Protein AF-A0A6F9WTJ0-F1 (afdb_monomer_lite)

pLDDT: mean 73.64, std 20.86, range [35.22, 97.31]

Secondary structure (DSSP, 8-state):
---------------------------------GGGG--TTT-BHHHHHHHH-S-SEEEEEPPEEEEETTEEEEEE--EEEEEEPPPP--TTSTT----EEEEE-TTSBEEEE--

Radius of gyration: 33.18 Å; chains: 1; bounding box: 91×58×92 Å

Foldseek 3Di:
DDDDDDDDDDDDDDPPPDDDPPPPPPPPPPDPQLLVVADAPDDFQVSCCVSPNAAPDKDKDDFDWDDDPPDIDTPGAIKMKGWHWPPDDDPVVPDDRDIWIFMAGPRRGTHDIDD

Structure (mmCIF, N/CA/C/O backbone):
data_AF-A0A6F9WTJ0-F1
#
_entry.id   AF-A0A6F9WTJ0-F1
#
loop_
_atom_site.group_PDB
_atom_site.id
_atom_site.type_symbol
_atom_site.label_atom_id
_atom_site.label_alt_id
_atom_site.label_comp_id
_atom_site.label_asym_id
_atom_site.label_entity_id
_atom_site.label_seq_id
_atom_site.pdbx_PDB_ins_code
_atom_site.Cartn_x
_atom_site.Cartn_y
_atom_site.Cartn_z
_atom_site.occupancy
_atom_site.B_iso_or_equiv
_atom_site.auth_seq_id
_atom_site.auth_comp_id
_atom_site.auth_asym_id
_atom_site.auth_atom_id
_atom_site.pdbx_PDB_model_num
ATOM 1 N N . MET A 1 1 ? 69.353 37.992 -65.937 1.00 36.16 1 MET A N 1
ATOM 2 C CA . MET A 1 1 ? 70.604 37.585 -65.264 1.00 36.16 1 MET A CA 1
ATOM 3 C C . MET A 1 1 ? 70.397 37.715 -63.767 1.00 36.16 1 MET A C 1
ATOM 5 O O . MET A 1 1 ? 70.001 38.798 -63.371 1.00 36.16 1 MET A O 1
ATOM 9 N N . SER A 1 2 ? 70.700 36.651 -63.007 1.00 35.22 2 SER A N 1
ATOM 10 C CA . SER A 1 2 ? 70.898 36.608 -61.539 1.00 35.22 2 SER A CA 1
ATOM 11 C C . SER A 1 2 ? 69.695 36.994 -60.656 1.00 35.22 2 SER A C 1
ATOM 13 O O . SER A 1 2 ? 69.012 37.963 -60.932 1.00 35.22 2 SER A O 1
ATOM 15 N N . GLY A 1 3 ? 69.351 36.332 -59.557 1.00 35.34 3 GLY A N 1
ATOM 16 C CA . GLY A 1 3 ? 70.007 35.306 -58.752 1.00 35.34 3 GLY A CA 1
ATOM 17 C C . GLY A 1 3 ? 69.187 35.158 -57.455 1.00 35.34 3 GLY A C 1
ATOM 18 O O . GLY A 1 3 ? 68.483 36.081 -57.056 1.00 35.34 3 GLY A O 1
ATOM 19 N N . ALA A 1 4 ? 69.210 33.966 -56.870 1.00 42.09 4 ALA A N 1
ATOM 20 C CA . ALA A 1 4 ? 68.294 33.462 -55.849 1.00 42.09 4 ALA A CA 1
ATOM 21 C C . ALA A 1 4 ? 68.484 34.032 -54.423 1.00 42.09 4 ALA A C 1
ATOM 23 O O . ALA A 1 4 ? 69.562 34.520 -54.094 1.00 42.09 4 ALA A O 1
ATOM 24 N N . ASN A 1 5 ? 67.444 33.864 -53.580 1.00 42.09 5 ASN A N 1
ATOM 25 C CA . ASN A 1 5 ? 67.446 33.236 -52.232 1.00 42.09 5 ASN A CA 1
ATOM 26 C C . ASN A 1 5 ? 66.413 33.898 -51.284 1.00 42.09 5 ASN A C 1
ATOM 28 O O . ASN A 1 5 ? 66.520 35.077 -50.982 1.00 42.09 5 ASN A O 1
ATOM 32 N N . ASN A 1 6 ? 65.319 33.187 -50.952 1.00 40.94 6 ASN A N 1
ATOM 33 C CA . ASN A 1 6 ? 65.074 32.484 -49.666 1.00 40.94 6 ASN A CA 1
ATOM 34 C C . ASN A 1 6 ? 64.591 33.483 -48.579 1.00 40.94 6 ASN A C 1
ATOM 36 O O . ASN A 1 6 ? 65.240 34.486 -48.345 1.00 40.94 6 ASN A O 1
ATOM 40 N N . VAL A 1 7 ? 63.452 33.359 -47.894 1.00 43.97 7 VAL A N 1
ATOM 41 C CA . VAL A 1 7 ? 63.026 32.276 -46.997 1.00 43.97 7 VAL A CA 1
ATOM 42 C C . VAL A 1 7 ? 61.530 32.485 -46.675 1.00 43.97 7 VAL A C 1
ATOM 44 O O . VAL A 1 7 ? 61.083 33.589 -46.379 1.00 43.97 7 VAL A O 1
ATOM 47 N N . THR A 1 8 ? 60.778 31.390 -46.750 1.00 46.91 8 THR A N 1
ATOM 48 C CA . THR A 1 8 ? 59.527 31.053 -46.046 1.00 46.91 8 THR A CA 1
ATOM 49 C C . THR A 1 8 ? 59.020 32.011 -44.956 1.00 46.91 8 THR A C 1
ATOM 51 O O . THR A 1 8 ? 59.690 32.225 -43.952 1.00 46.91 8 THR A O 1
ATOM 54 N N . ARG A 1 9 ? 57.732 32.384 -45.038 1.00 41.19 9 ARG A N 1
ATOM 55 C CA . ARG A 1 9 ? 56.775 32.236 -43.916 1.00 41.19 9 ARG A CA 1
ATOM 56 C C . ARG A 1 9 ? 55.325 32.374 -44.393 1.00 41.19 9 ARG A C 1
ATOM 58 O O . ARG A 1 9 ? 54.707 33.429 -44.360 1.00 41.19 9 ARG A O 1
ATOM 65 N N . LEU A 1 10 ? 54.796 31.235 -44.835 1.00 47.41 10 LEU A N 1
ATOM 66 C CA . LEU A 1 10 ? 53.371 30.926 -44.837 1.00 47.41 10 LEU A CA 1
ATOM 67 C C . LEU A 1 10 ? 52.868 30.936 -43.387 1.00 47.41 10 LEU A C 1
ATOM 69 O O . LEU A 1 10 ? 53.218 30.050 -42.616 1.00 47.41 10 LEU A O 1
ATOM 73 N N . LEU A 1 11 ? 52.008 31.886 -43.036 1.00 42.47 11 LEU A N 1
ATOM 74 C CA . LEU A 1 11 ? 51.070 31.738 -41.923 1.00 42.47 11 LEU A CA 1
ATOM 75 C C . LEU A 1 11 ? 49.684 32.098 -42.451 1.00 42.47 11 LEU A C 1
ATOM 77 O O . LEU A 1 11 ? 49.175 33.207 -42.322 1.00 42.47 11 LEU A O 1
ATOM 81 N N . LYS A 1 12 ? 49.127 31.111 -43.157 1.00 42.06 12 LYS A N 1
ATOM 82 C CA . LYS A 1 12 ? 47.715 31.027 -43.505 1.00 42.06 12 LYS A CA 1
ATOM 83 C C . LYS A 1 12 ? 46.919 30.786 -42.222 1.00 42.06 12 LYS A C 1
ATOM 85 O O . LYS A 1 12 ? 47.234 29.876 -41.466 1.00 42.06 12 LYS A O 1
ATOM 90 N N . HIS A 1 13 ? 45.896 31.611 -42.036 1.00 42.91 13 HIS A N 1
ATOM 91 C CA . HIS A 1 13 ? 44.555 31.265 -41.569 1.00 42.91 13 HIS A CA 1
ATOM 92 C C . HIS A 1 13 ? 44.358 29.807 -41.136 1.00 42.91 13 HIS A C 1
ATOM 94 O O . HIS A 1 13 ? 44.434 28.893 -41.955 1.00 42.91 13 HIS A O 1
ATOM 100 N N . GLY A 1 14 ? 44.001 29.615 -39.871 1.00 39.88 14 GLY A N 1
ATOM 101 C CA . GLY A 1 14 ? 43.565 28.320 -39.373 1.00 39.88 14 GLY A CA 1
ATOM 102 C C . GLY A 1 14 ? 43.369 28.363 -37.873 1.00 39.88 14 GLY A C 1
ATOM 103 O O . GLY A 1 14 ? 44.223 27.899 -37.128 1.00 39.88 14 GLY A O 1
ATOM 104 N N . VAL A 1 15 ? 42.258 28.958 -37.436 1.00 48.84 15 VAL A N 1
ATOM 105 C CA . VAL A 1 15 ? 41.738 28.810 -36.073 1.00 48.84 15 VAL A CA 1
ATOM 106 C C . VAL A 1 15 ? 41.538 27.313 -35.834 1.00 48.84 15 VAL A C 1
ATOM 108 O O . VAL A 1 15 ? 40.586 26.709 -36.320 1.00 48.84 15 VAL A O 1
ATOM 111 N N . MET A 1 16 ? 42.504 26.700 -35.158 1.00 40.09 16 MET A N 1
ATOM 112 C CA . MET A 1 16 ? 42.523 25.280 -34.844 1.00 40.09 16 MET A CA 1
ATOM 113 C C . MET A 1 16 ? 41.683 25.063 -33.586 1.00 40.09 16 MET A C 1
ATOM 115 O O . MET A 1 16 ? 42.180 25.081 -32.464 1.00 40.09 16 MET A O 1
ATOM 119 N N . LEU A 1 17 ? 40.377 24.913 -33.794 1.00 52.53 17 LEU A N 1
ATOM 120 C CA . LEU A 1 17 ? 39.420 24.492 -32.779 1.00 52.53 17 LEU A CA 1
ATOM 121 C C . LEU A 1 17 ? 39.590 22.976 -32.562 1.00 52.53 17 LEU A C 1
ATOM 123 O O . LEU A 1 17 ? 38.902 22.173 -33.189 1.00 52.53 17 LEU A O 1
ATOM 127 N N . MET A 1 18 ? 40.553 22.558 -31.734 1.00 46.12 18 MET A N 1
ATOM 128 C CA . MET A 1 18 ? 40.624 21.160 -31.298 1.00 46.12 18 MET A CA 1
ATOM 129 C C . MET A 1 18 ? 39.707 20.950 -30.092 1.00 46.12 18 MET A C 1
ATOM 131 O O . MET A 1 18 ? 39.980 21.401 -28.981 1.00 46.12 18 MET A O 1
ATOM 135 N N . LEU A 1 19 ? 38.598 20.265 -30.367 1.00 52.78 19 LEU A N 1
ATOM 136 C CA . LEU A 1 19 ? 37.660 19.689 -29.414 1.00 52.78 19 LEU A CA 1
ATOM 137 C C . LEU A 1 19 ? 38.401 18.872 -28.344 1.00 52.78 19 LEU A C 1
ATOM 139 O O . LEU A 1 19 ? 39.066 17.885 -28.659 1.00 52.78 19 LEU A O 1
ATOM 143 N N . LEU A 1 20 ? 38.239 19.253 -27.074 1.00 54.44 20 LEU A N 1
ATOM 144 C CA . LEU A 1 20 ? 38.535 18.374 -25.947 1.00 54.44 20 LEU A CA 1
ATOM 145 C C . LEU A 1 20 ? 37.561 17.190 -26.003 1.00 54.44 20 LEU A C 1
ATOM 147 O O . LEU A 1 20 ? 36.385 17.330 -25.673 1.00 54.44 20 LEU A O 1
ATOM 151 N N . ALA A 1 21 ? 38.050 16.020 -26.406 1.00 57.00 21 ALA A N 1
ATOM 152 C CA . ALA A 1 21 ? 37.354 14.766 -26.169 1.00 57.00 21 ALA A CA 1
ATOM 153 C C . ALA A 1 21 ? 37.458 14.447 -24.671 1.00 57.00 21 ALA A C 1
ATOM 155 O O . ALA A 1 21 ? 38.461 13.905 -24.204 1.00 57.00 21 ALA A O 1
ATOM 156 N N . THR A 1 22 ? 36.440 14.813 -23.892 1.00 62.16 22 THR A N 1
ATOM 157 C CA . THR A 1 22 ? 36.274 14.248 -22.556 1.00 62.16 22 THR A CA 1
ATOM 158 C C . THR A 1 22 ? 35.912 12.777 -22.740 1.00 62.16 22 THR A C 1
ATOM 160 O O . THR A 1 22 ? 34.793 12.428 -23.109 1.00 62.16 22 THR A O 1
ATOM 163 N N . ALA A 1 23 ? 36.884 11.892 -22.518 1.00 53.81 23 ALA A N 1
ATOM 164 C CA . ALA A 1 23 ? 36.626 10.480 -22.284 1.00 53.81 23 ALA A CA 1
ATOM 165 C C . ALA A 1 23 ? 35.848 10.365 -20.964 1.00 53.81 23 ALA A C 1
ATOM 167 O O . ALA A 1 23 ? 36.411 10.142 -19.894 1.00 53.81 23 ALA A O 1
ATOM 168 N N . GLY A 1 24 ? 34.543 10.622 -21.027 1.00 51.53 24 GLY A N 1
ATOM 169 C CA . GLY A 1 24 ? 33.626 10.348 -19.942 1.00 51.53 24 GLY A CA 1
ATOM 170 C C . GLY A 1 24 ? 33.502 8.842 -19.825 1.00 51.53 24 GLY A C 1
ATOM 171 O O . GLY A 1 24 ? 32.730 8.228 -20.556 1.00 51.53 24 GLY A O 1
ATOM 172 N N . CYS A 1 25 ? 34.257 8.240 -18.910 1.00 55.69 25 CYS A N 1
ATOM 173 C CA . CYS A 1 25 ? 33.864 6.963 -18.340 1.00 55.69 25 CYS A CA 1
ATOM 174 C C . CYS A 1 25 ? 32.505 7.186 -17.670 1.00 55.69 25 CYS A C 1
ATOM 176 O O . CYS A 1 25 ? 32.430 7.597 -16.512 1.00 55.69 25 CYS A O 1
ATOM 178 N N . THR A 1 26 ? 31.418 6.973 -18.408 1.00 56.34 26 THR A N 1
ATOM 179 C CA . THR A 1 26 ? 30.093 6.829 -17.822 1.00 56.34 26 THR A CA 1
ATOM 180 C C . THR A 1 26 ? 30.133 5.531 -17.032 1.00 56.34 26 THR A C 1
ATOM 182 O O . THR A 1 26 ? 29.957 4.449 -17.590 1.00 56.34 26 THR A O 1
ATOM 185 N N . LEU A 1 27 ? 30.435 5.630 -15.735 1.00 56.19 27 LEU A N 1
ATOM 186 C CA . LEU A 1 27 ? 30.085 4.582 -14.784 1.00 56.19 27 LEU A CA 1
ATOM 187 C C . LEU A 1 27 ? 28.618 4.226 -15.061 1.00 56.19 27 LEU A C 1
ATOM 189 O O . LEU A 1 27 ? 27.804 5.155 -15.129 1.00 56.19 27 LEU A O 1
ATOM 193 N N . PRO A 1 28 ? 28.263 2.947 -15.282 1.00 47.25 28 PRO A N 1
ATOM 194 C CA . PRO A 1 28 ? 26.865 2.580 -15.388 1.00 47.25 28 PRO A CA 1
ATOM 195 C C . PRO A 1 28 ? 26.226 3.011 -14.073 1.00 47.25 28 PRO A C 1
ATOM 197 O O . PRO A 1 28 ? 26.561 2.504 -13.004 1.00 47.25 28 PRO A O 1
ATOM 200 N N . PHE A 1 29 ? 25.387 4.040 -14.140 1.00 45.94 29 PHE A N 1
ATOM 201 C CA . PHE A 1 29 ? 24.630 4.509 -12.998 1.00 45.94 29 PHE A CA 1
ATOM 202 C C . PHE A 1 29 ? 23.573 3.436 -12.760 1.00 45.94 29 PHE A C 1
ATOM 204 O O . PHE A 1 29 ? 22.479 3.498 -13.320 1.00 45.94 29 PHE A O 1
ATOM 211 N N . THR A 1 30 ? 23.945 2.383 -12.032 1.00 50.97 30 THR A N 1
ATOM 212 C CA . THR A 1 30 ? 23.042 1.303 -11.649 1.00 50.97 30 THR A CA 1
ATOM 213 C C . THR A 1 30 ? 22.026 1.927 -10.710 1.00 50.97 30 THR A C 1
ATOM 215 O O . THR A 1 30 ? 22.263 2.062 -9.511 1.00 50.97 30 THR A O 1
ATOM 218 N N . GLN A 1 31 ? 20.926 2.431 -11.271 1.00 51.28 31 GLN A N 1
ATOM 219 C CA . GLN A 1 31 ? 19.828 2.901 -10.452 1.00 51.28 31 GLN A CA 1
ATOM 220 C C . GLN A 1 31 ? 19.353 1.703 -9.628 1.00 51.28 31 GLN A C 1
ATOM 222 O O . GLN A 1 31 ? 19.153 0.630 -10.204 1.00 51.28 31 GLN A O 1
ATOM 227 N N . PRO A 1 32 ? 19.200 1.852 -8.303 1.00 58.25 32 PRO A N 1
ATOM 228 C CA . PRO A 1 32 ? 18.646 0.778 -7.504 1.00 58.25 32 PRO A CA 1
ATOM 229 C C . PRO A 1 32 ? 17.263 0.410 -8.069 1.00 58.25 32 PRO A C 1
ATOM 231 O O . PRO A 1 32 ? 16.549 1.320 -8.527 1.00 58.25 32 PRO A O 1
ATOM 234 N N . PRO A 1 33 ? 16.898 -0.888 -8.072 1.00 69.38 33 PRO A N 1
ATOM 235 C CA . PRO A 1 33 ? 15.572 -1.356 -8.460 1.00 69.38 33 PRO A CA 1
ATOM 236 C C . PRO A 1 33 ? 14.486 -0.450 -7.878 1.00 69.38 33 PRO A C 1
ATOM 238 O O . PRO A 1 33 ? 14.610 -0.002 -6.738 1.00 69.38 33 PRO A O 1
ATOM 241 N N . ALA A 1 34 ? 13.441 -0.147 -8.652 1.00 68.44 34 ALA A N 1
ATOM 242 C CA . ALA A 1 34 ? 12.407 0.817 -8.260 1.00 68.44 34 ALA A CA 1
ATOM 243 C C . ALA A 1 34 ? 11.795 0.512 -6.876 1.00 68.44 34 ALA A C 1
ATOM 245 O O . ALA A 1 34 ? 11.496 1.430 -6.116 1.00 68.44 34 ALA A O 1
ATOM 246 N N . GLU A 1 35 ? 11.726 -0.768 -6.515 1.00 66.62 35 GLU A N 1
ATOM 247 C CA . GLU A 1 35 ? 11.269 -1.283 -5.222 1.00 66.62 35 GLU A CA 1
ATOM 248 C C . GLU A 1 35 ? 12.123 -0.796 -4.037 1.00 66.62 35 GLU A C 1
ATOM 250 O O . GLU A 1 35 ? 11.593 -0.480 -2.977 1.00 66.62 35 GLU A O 1
ATOM 255 N N . GLN A 1 36 ? 13.438 -0.632 -4.221 1.00 73.94 36 GLN A N 1
ATOM 256 C CA . GLN A 1 36 ? 14.362 -0.151 -3.181 1.00 73.94 36 GLN A CA 1
ATOM 257 C C . GLN A 1 36 ? 14.208 1.349 -2.882 1.00 73.94 36 GLN A C 1
ATOM 259 O O . GLN A 1 36 ? 14.843 1.866 -1.963 1.00 73.94 36 GLN A O 1
ATOM 264 N N . LYS A 1 37 ? 13.388 2.068 -3.659 1.00 83.12 37 LYS A N 1
ATOM 265 C CA . LYS A 1 37 ? 13.083 3.489 -3.436 1.00 83.12 37 LYS A CA 1
ATOM 266 C C . LYS A 1 37 ? 11.854 3.695 -2.540 1.00 83.12 37 LYS A C 1
ATOM 268 O O . LYS A 1 37 ? 11.553 4.837 -2.197 1.00 83.12 37 LYS A O 1
ATOM 273 N N . ILE A 1 38 ? 11.158 2.623 -2.154 1.00 89.06 38 ILE A N 1
ATOM 274 C CA . ILE A 1 38 ? 9.992 2.679 -1.266 1.00 89.06 38 ILE A CA 1
ATOM 275 C C . ILE A 1 38 ? 10.457 2.748 0.192 1.00 89.06 38 ILE A C 1
ATOM 277 O O . ILE A 1 38 ? 11.229 1.916 0.660 1.00 89.06 38 ILE A O 1
ATOM 281 N N . VAL A 1 39 ? 9.963 3.739 0.934 1.00 93.00 39 VAL A N 1
ATOM 282 C CA . VAL A 1 39 ? 10.319 3.994 2.334 1.00 93.00 39 VAL A CA 1
ATOM 283 C C . VAL A 1 39 ? 9.053 4.050 3.185 1.00 93.00 39 VAL A C 1
ATOM 285 O O . VAL A 1 39 ? 8.195 4.917 2.998 1.00 93.00 39 VAL A O 1
ATOM 288 N N . ALA A 1 40 ? 8.947 3.137 4.153 1.00 92.94 40 ALA A N 1
ATOM 289 C CA . ALA A 1 40 ? 7.832 3.114 5.095 1.00 92.94 40 ALA A CA 1
ATOM 290 C C . ALA A 1 40 ? 7.766 4.410 5.930 1.00 92.94 40 ALA A C 1
ATOM 292 O O . ALA A 1 40 ? 8.790 4.973 6.315 1.00 92.94 40 ALA A O 1
ATOM 293 N N . GLY A 1 41 ? 6.551 4.891 6.188 1.00 94.75 41 GLY A N 1
ATOM 294 C CA . GLY A 1 41 ? 6.256 6.149 6.873 1.00 94.75 41 GLY A CA 1
ATOM 295 C C . GLY A 1 41 ? 6.442 7.403 6.015 1.00 94.75 41 GLY A C 1
ATOM 296 O O . GLY A 1 41 ? 6.223 8.506 6.511 1.00 94.75 41 GLY A O 1
ATOM 297 N N . ARG A 1 42 ? 6.853 7.265 4.746 1.00 95.69 42 ARG A N 1
ATOM 298 C CA . ARG A 1 42 ? 7.113 8.407 3.858 1.00 95.69 42 ARG A CA 1
ATOM 299 C C . ARG A 1 42 ? 6.492 8.257 2.479 1.00 95.69 42 ARG A C 1
ATOM 301 O O . ARG A 1 42 ? 5.883 9.206 2.002 1.00 95.69 42 ARG A O 1
ATOM 308 N N . THR A 1 43 ? 6.690 7.112 1.832 1.00 95.75 43 THR A N 1
ATOM 309 C CA . THR A 1 43 ? 6.260 6.924 0.446 1.00 95.75 43 THR A CA 1
ATOM 310 C C . THR A 1 43 ? 4.740 6.883 0.359 1.00 95.75 43 THR A C 1
ATOM 312 O O . THR A 1 43 ? 4.080 6.169 1.111 1.00 95.75 43 THR A O 1
ATOM 315 N N . THR A 1 44 ? 4.190 7.649 -0.570 1.00 97.31 44 THR A N 1
ATOM 316 C CA . THR A 1 44 ? 2.751 7.760 -0.836 1.00 97.31 44 THR A CA 1
ATOM 317 C C . THR A 1 44 ? 2.301 6.776 -1.921 1.00 97.31 44 THR A C 1
ATOM 319 O O . THR A 1 44 ? 3.107 6.313 -2.730 1.00 97.31 44 THR A O 1
ATOM 322 N N . LYS A 1 45 ? 0.995 6.494 -2.010 1.00 95.44 45 LYS A N 1
ATOM 323 C CA . LYS A 1 45 ? 0.411 5.704 -3.115 1.00 95.44 45 LYS A CA 1
ATOM 324 C C . LYS A 1 45 ? 0.794 6.217 -4.506 1.00 95.44 45 LYS A C 1
ATOM 326 O O . LYS A 1 45 ? 1.115 5.418 -5.377 1.00 95.44 45 LYS A O 1
ATOM 331 N N . SER A 1 46 ? 0.779 7.532 -4.723 1.00 95.50 46 SER A N 1
ATOM 332 C CA . SER A 1 46 ? 1.118 8.119 -6.026 1.00 95.50 46 SER A CA 1
ATOM 333 C C . SER A 1 46 ? 2.58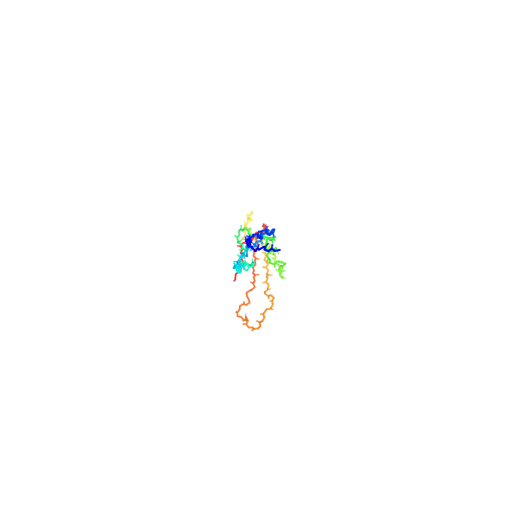9 7.920 -6.384 1.00 95.50 46 SER A C 1
ATOM 335 O O . SER A 1 46 ? 2.901 7.643 -7.539 1.00 95.50 46 SER A O 1
ATOM 337 N N . GLU A 1 47 ? 3.491 8.007 -5.406 1.00 94.69 47 GLU A N 1
ATOM 338 C CA . GLU A 1 47 ? 4.906 7.688 -5.611 1.00 94.69 47 GLU A CA 1
ATOM 339 C C . GLU A 1 47 ? 5.108 6.201 -5.912 1.00 94.69 47 GLU A C 1
ATOM 341 O O . GLU A 1 47 ? 5.901 5.871 -6.789 1.00 94.69 47 GLU A O 1
ATOM 346 N N . VAL A 1 48 ? 4.366 5.303 -5.251 1.00 92.44 48 VAL A N 1
ATOM 347 C CA . VAL A 1 48 ? 4.400 3.867 -5.577 1.00 92.44 48 VAL A CA 1
ATOM 348 C C . VAL A 1 48 ? 3.946 3.623 -7.017 1.00 92.44 48 VAL A C 1
ATOM 350 O O . VAL A 1 48 ? 4.665 2.957 -7.756 1.00 92.44 48 VAL A O 1
ATOM 353 N N . LEU A 1 49 ? 2.820 4.206 -7.444 1.00 92.69 49 LEU A N 1
ATOM 354 C CA . LEU A 1 49 ? 2.342 4.090 -8.830 1.00 92.69 49 LEU A CA 1
ATOM 355 C C . LEU A 1 49 ? 3.350 4.654 -9.835 1.00 92.69 49 LEU A C 1
ATOM 357 O O . LEU A 1 49 ? 3.564 4.077 -10.896 1.00 92.69 49 LEU A O 1
ATOM 361 N N . PHE A 1 50 ? 4.000 5.771 -9.507 1.00 89.88 50 PHE A N 1
ATOM 362 C CA . PHE A 1 50 ? 5.030 6.353 -10.364 1.00 89.88 50 PHE A CA 1
ATOM 363 C C . PHE A 1 50 ? 6.256 5.438 -10.510 1.00 89.88 50 PHE A C 1
ATOM 365 O O . PHE A 1 50 ? 6.856 5.376 -11.582 1.00 89.88 50 PHE A O 1
ATOM 372 N N . LEU A 1 51 ? 6.640 4.740 -9.438 1.00 88.75 51 LEU A N 1
ATOM 373 C CA . LEU A 1 51 ? 7.815 3.870 -9.414 1.00 88.75 51 LEU A CA 1
ATOM 374 C C . LEU A 1 51 ? 7.560 2.491 -10.030 1.00 88.75 51 LEU A C 1
ATOM 376 O O . LEU A 1 51 ? 8.442 1.972 -10.712 1.00 88.75 51 LEU A O 1
ATOM 380 N N . LEU A 1 52 ? 6.398 1.896 -9.756 1.00 87.62 52 LEU A N 1
ATOM 381 C CA . LEU A 1 52 ? 6.101 0.492 -10.062 1.00 87.62 52 LEU A CA 1
ATOM 382 C C . LEU A 1 52 ? 4.980 0.298 -11.088 1.00 87.62 52 LEU A C 1
ATOM 384 O O . LEU A 1 52 ? 4.821 -0.803 -11.607 1.00 87.62 52 LEU A O 1
ATOM 388 N N . GLY A 1 53 ? 4.227 1.348 -11.410 1.00 88.94 53 GLY A N 1
ATOM 389 C CA . GLY A 1 53 ? 3.011 1.242 -12.209 1.00 88.94 53 GLY A CA 1
ATOM 390 C C . GLY A 1 53 ? 1.818 0.751 -11.392 1.00 88.94 53 GLY A C 1
ATOM 391 O O . GLY A 1 53 ? 1.818 0.801 -10.164 1.00 88.94 53 GLY A O 1
ATOM 392 N N . GLU A 1 54 ? 0.779 0.305 -12.093 1.00 92.12 54 GLU A N 1
ATOM 393 C CA . GLU A 1 54 ? -0.432 -0.228 -11.467 1.00 92.12 54 GLU A CA 1
ATOM 394 C C . GLU A 1 54 ? -0.163 -1.600 -10.825 1.00 92.12 54 GLU A C 1
ATOM 396 O O . GLU A 1 54 ? 0.501 -2.439 -11.441 1.00 92.12 54 GLU A O 1
ATOM 401 N N . PRO A 1 55 ? -0.690 -1.865 -9.617 1.00 92.44 55 PRO A N 1
ATOM 402 C CA . PRO A 1 55 ? -0.573 -3.173 -8.988 1.00 92.44 55 PRO A CA 1
ATOM 403 C C . PRO A 1 55 ? -1.425 -4.223 -9.705 1.00 92.44 55 PRO A C 1
ATOM 405 O O . PRO A 1 55 ? -2.521 -3.940 -10.191 1.00 92.44 55 PRO A O 1
ATOM 408 N N . ASP A 1 56 ? -0.983 -5.479 -9.669 1.00 91.38 56 ASP A N 1
ATOM 409 C CA . ASP A 1 56 ? -1.763 -6.599 -10.205 1.00 91.38 56 ASP A CA 1
ATOM 410 C C . ASP A 1 56 ? -3.029 -6.861 -9.384 1.00 91.38 56 ASP A C 1
ATOM 412 O O . ASP A 1 56 ? -4.057 -7.296 -9.912 1.00 91.38 56 ASP A O 1
ATOM 416 N N . ARG A 1 57 ? -2.951 -6.651 -8.061 1.00 92.00 57 ARG A N 1
ATOM 417 C CA . ARG A 1 57 ? -4.087 -6.808 -7.142 1.00 92.00 57 ARG A CA 1
ATOM 418 C C . ARG A 1 57 ? -4.075 -5.774 -6.033 1.00 92.00 57 ARG A C 1
ATOM 420 O O . ARG A 1 57 ? -3.029 -5.458 -5.471 1.00 92.00 57 ARG A O 1
ATOM 427 N N . MET A 1 58 ? -5.276 -5.347 -5.655 1.00 94.88 58 MET A N 1
ATOM 428 C CA . MET A 1 58 ? -5.523 -4.429 -4.549 1.00 94.88 58 MET A CA 1
ATOM 429 C C . MET A 1 58 ? -6.554 -5.020 -3.590 1.00 94.88 58 MET A C 1
ATOM 431 O O . MET A 1 58 ? -7.572 -5.566 -4.018 1.00 94.88 58 MET A O 1
ATOM 435 N N . PHE A 1 59 ? -6.298 -4.889 -2.292 1.00 93.00 59 PHE A N 1
ATOM 436 C CA . PHE A 1 59 ? -7.209 -5.291 -1.225 1.00 93.00 59 PHE A CA 1
ATOM 437 C C . PHE A 1 59 ? -7.381 -4.145 -0.242 1.00 93.00 59 PHE A C 1
ATOM 439 O O . PHE A 1 59 ? -6.394 -3.557 0.189 1.00 93.00 59 PHE A O 1
ATOM 446 N N . SER A 1 60 ? -8.612 -3.886 0.180 1.00 91.38 60 SER A N 1
ATOM 447 C CA . SER A 1 60 ? -8.906 -2.919 1.237 1.00 91.38 60 SER A CA 1
ATOM 448 C C . SER A 1 60 ? -9.470 -3.652 2.446 1.00 91.38 60 SER A C 1
ATOM 450 O O . SER A 1 60 ? -10.371 -4.481 2.321 1.00 91.38 60 SER A O 1
ATOM 452 N N . SER A 1 61 ? -8.942 -3.337 3.622 1.00 84.44 61 SER A N 1
ATOM 453 C CA . SER A 1 61 ? -9.477 -3.783 4.905 1.00 84.44 61 SER A CA 1
ATOM 454 C C . 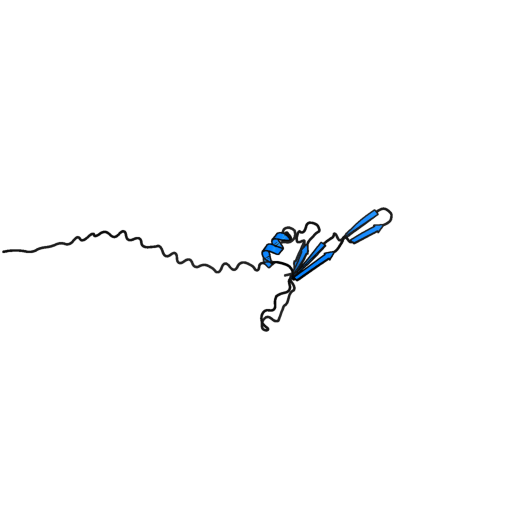SER A 1 61 ? -10.116 -2.597 5.616 1.00 84.44 61 SER A C 1
ATOM 456 O O . SER A 1 61 ? -9.534 -1.514 5.692 1.00 84.44 61 SER A O 1
ATOM 458 N N . GLY A 1 62 ? -11.342 -2.792 6.101 1.00 86.50 62 GLY A N 1
ATOM 459 C CA . GLY A 1 62 ? -12.002 -1.820 6.967 1.00 86.50 62 GLY A CA 1
ATOM 460 C C . GLY A 1 62 ? -11.391 -1.813 8.368 1.00 86.50 62 GLY A C 1
ATOM 461 O O . GLY A 1 62 ? -10.640 -2.716 8.734 1.00 86.50 62 GLY A O 1
ATOM 462 N N . ALA A 1 63 ? -11.749 -0.807 9.166 1.00 85.75 63 ALA A N 1
ATOM 463 C CA . ALA A 1 63 ? -11.344 -0.759 10.564 1.00 85.75 63 ALA A CA 1
ATOM 464 C C . ALA A 1 63 ? -11.954 -1.937 11.339 1.00 85.75 63 ALA A C 1
ATOM 466 O O . ALA A 1 63 ? -13.167 -2.161 11.272 1.00 85.75 63 ALA A O 1
ATOM 467 N N . VAL A 1 64 ? -11.137 -2.649 12.113 1.00 87.94 64 VAL A N 1
ATOM 468 C CA . VAL A 1 64 ? -11.628 -3.645 13.072 1.00 87.94 64 VAL A CA 1
ATOM 469 C C . VAL A 1 64 ? -11.774 -2.961 14.416 1.00 87.94 64 VAL A C 1
ATOM 471 O O . VAL A 1 64 ? -10.829 -2.362 14.933 1.00 87.94 64 VAL A O 1
ATOM 474 N N . LYS A 1 65 ? -12.970 -3.052 14.991 1.00 90.12 65 LYS A N 1
ATOM 475 C CA . LYS A 1 65 ? -13.306 -2.387 16.244 1.00 90.12 65 LYS A CA 1
ATOM 476 C C . LYS A 1 65 ? -13.898 -3.378 17.234 1.00 90.12 65 LYS A C 1
ATOM 478 O O . LYS A 1 65 ? -14.664 -4.258 16.850 1.00 90.12 65 LYS A O 1
ATOM 483 N N . ALA A 1 66 ? -13.548 -3.218 18.501 1.00 88.75 66 ALA A N 1
ATOM 484 C CA . ALA A 1 66 ? -14.180 -3.901 19.616 1.00 88.75 66 ALA A CA 1
ATOM 485 C C . ALA A 1 66 ? -15.081 -2.923 20.367 1.00 88.75 66 ALA A C 1
ATOM 487 O O . ALA A 1 66 ? -14.721 -1.766 20.574 1.00 88.75 66 ALA A O 1
ATOM 488 N N . VAL A 1 67 ? -16.240 -3.404 20.807 1.00 90.50 67 VAL A N 1
ATOM 489 C CA . VAL A 1 67 ? -17.173 -2.632 21.630 1.00 90.50 67 VAL A CA 1
ATOM 490 C C . VAL A 1 67 ? -17.305 -3.325 22.979 1.00 90.50 67 VAL A C 1
ATOM 492 O O . VAL A 1 67 ? -17.530 -4.533 23.038 1.00 90.50 67 VAL A O 1
ATOM 495 N N . SER A 1 68 ? -17.142 -2.568 24.062 1.00 90.25 68 SER A N 1
ATOM 496 C CA . SER A 1 68 ? -17.340 -3.046 25.432 1.00 90.25 68 SER A CA 1
ATOM 497 C C . SER A 1 68 ? -18.163 -2.023 26.210 1.00 90.25 68 SER A C 1
ATOM 499 O O . SER A 1 68 ? -17.682 -0.933 26.529 1.00 90.25 68 SER A O 1
ATOM 501 N N . GLY A 1 69 ? -19.428 -2.364 26.477 1.00 91.12 69 GLY A N 1
ATOM 502 C CA . GLY A 1 69 ? -20.419 -1.411 26.981 1.00 91.12 69 GLY A CA 1
ATOM 503 C C . GLY A 1 69 ? -20.580 -0.235 26.014 1.00 91.12 69 GLY A C 1
ATOM 504 O O . GLY A 1 69 ? -20.726 -0.444 24.814 1.00 91.12 69 GLY A O 1
ATOM 505 N N . ASP A 1 70 ? -20.465 0.988 26.535 1.00 91.56 70 ASP A N 1
ATOM 506 C CA . ASP A 1 70 ? -20.552 2.231 25.750 1.00 91.56 70 ASP A CA 1
ATOM 507 C C . ASP A 1 70 ? -19.198 2.695 25.179 1.00 91.56 70 ASP A C 1
ATOM 509 O O . ASP A 1 70 ? -19.072 3.817 24.687 1.00 91.56 70 ASP A O 1
ATOM 513 N N . LYS A 1 71 ? -18.146 1.871 25.284 1.00 87.31 71 LYS A N 1
ATOM 514 C CA . LYS A 1 71 ? -16.801 2.211 24.803 1.00 87.31 71 LYS A CA 1
ATOM 515 C C . LYS A 1 71 ? -16.463 1.449 23.529 1.00 87.31 71 LYS A C 1
ATOM 517 O O . LYS A 1 71 ? -16.551 0.223 23.481 1.00 87.31 71 LYS A O 1
ATOM 522 N N . GLU A 1 72 ? -16.005 2.193 22.530 1.00 92.19 72 GLU A N 1
ATOM 523 C CA . GLU A 1 72 ? -15.496 1.678 21.262 1.00 92.19 72 GLU A CA 1
ATOM 524 C C . GLU A 1 72 ? -13.964 1.751 21.250 1.00 92.19 72 GLU A C 1
ATOM 526 O O . GLU A 1 72 ? -13.370 2.775 21.592 1.00 92.19 72 GLU A O 1
ATOM 531 N N . PHE A 1 73 ? -13.324 0.653 20.856 1.00 89.06 73 PHE A N 1
ATOM 532 C CA . PHE A 1 73 ? -11.876 0.520 20.747 1.00 89.06 73 PHE A CA 1
ATOM 533 C C . PHE A 1 73 ? -11.519 0.117 19.321 1.00 89.06 73 PHE A C 1
ATOM 535 O O . PHE A 1 73 ? -12.013 -0.891 18.817 1.00 89.06 73 PHE A O 1
ATOM 542 N N . VAL A 1 74 ? -10.639 0.873 18.669 1.00 86.75 74 VAL A N 1
ATOM 543 C CA . VAL A 1 74 ? -10.097 0.488 17.361 1.00 86.75 74 VAL A CA 1
ATOM 544 C C . VAL A 1 74 ? -8.959 -0.502 17.595 1.00 86.75 74 VAL A C 1
ATOM 546 O O . VAL A 1 74 ? -7.975 -0.173 18.251 1.00 86.75 74 VAL A O 1
ATOM 549 N N . LEU A 1 75 ? -9.122 -1.730 17.102 1.00 87.38 75 LEU A N 1
ATOM 550 C CA . LEU A 1 75 ? -8.106 -2.784 17.184 1.00 87.38 75 LEU A CA 1
ATOM 551 C C . LEU A 1 75 ? -7.170 -2.762 15.976 1.00 87.38 75 LEU A C 1
ATOM 553 O O . LEU A 1 75 ? -6.004 -3.128 16.091 1.00 87.38 75 LEU A O 1
ATOM 557 N N . GLN A 1 76 ? -7.692 -2.356 14.820 1.00 84.12 76 GLN A N 1
ATOM 558 C CA . GLN A 1 76 ? -6.935 -2.243 13.584 1.00 84.12 76 GLN A CA 1
ATOM 559 C C . GLN A 1 76 ? -7.498 -1.097 12.748 1.00 84.12 76 GLN A C 1
ATOM 561 O O . GLN A 1 76 ? -8.702 -1.058 12.476 1.00 84.12 76 GLN A O 1
ATOM 566 N N . ASP A 1 77 ? -6.623 -0.188 12.330 1.00 86.25 77 ASP A N 1
ATOM 567 C CA . ASP A 1 77 ? -6.964 0.870 11.387 1.00 86.25 77 ASP A CA 1
ATOM 568 C C . ASP A 1 77 ? -7.227 0.306 9.985 1.00 86.25 77 ASP A C 1
ATOM 570 O O . ASP A 1 77 ? -6.678 -0.740 9.616 1.00 86.25 77 ASP A O 1
ATOM 574 N N . PRO A 1 78 ? -8.063 0.983 9.180 1.00 86.75 78 PRO A N 1
ATOM 575 C CA . PRO A 1 78 ? -8.272 0.574 7.806 1.00 86.75 78 PRO A CA 1
ATOM 576 C C . PRO A 1 78 ? -6.949 0.665 7.044 1.00 86.75 78 PRO A C 1
ATOM 578 O O . PRO A 1 78 ? -6.186 1.621 7.198 1.00 86.75 78 PRO A O 1
ATOM 581 N N . SER A 1 79 ? -6.681 -0.343 6.222 1.00 91.06 79 SER A N 1
ATOM 582 C CA . SER A 1 79 ? -5.437 -0.442 5.461 1.00 91.06 79 SER A CA 1
ATOM 583 C C . SER A 1 79 ? -5.695 -0.977 4.065 1.00 91.06 79 SER A C 1
ATOM 585 O O . SER A 1 79 ? -6.658 -1.718 3.835 1.00 91.06 79 SER A O 1
ATOM 587 N N . GLU A 1 80 ? -4.820 -0.615 3.137 1.00 95.38 80 GLU A N 1
ATOM 588 C CA . GLU A 1 80 ? -4.863 -1.092 1.761 1.00 95.38 80 GLU A CA 1
ATOM 589 C C . GLU A 1 80 ? -3.599 -1.876 1.439 1.00 95.38 80 GLU A C 1
ATOM 591 O O . GLU A 1 80 ? -2.514 -1.531 1.893 1.00 95.38 80 GLU A O 1
ATOM 596 N N . ILE A 1 81 ? -3.731 -2.952 0.676 1.00 94.12 81 ILE A N 1
ATOM 597 C CA . ILE A 1 81 ? -2.633 -3.848 0.337 1.00 94.12 81 ILE A CA 1
ATOM 598 C C . ILE A 1 81 ? -2.572 -3.961 -1.174 1.00 94.12 81 ILE A C 1
ATOM 600 O O . ILE A 1 81 ? -3.550 -4.366 -1.801 1.00 94.12 81 ILE A O 1
ATOM 604 N N . TRP A 1 82 ? -1.420 -3.639 -1.745 1.00 94.75 82 TRP A N 1
ATOM 605 C CA . TRP A 1 82 ? -1.129 -3.812 -3.162 1.00 94.75 82 TRP A CA 1
ATOM 606 C C . TRP A 1 82 ? -0.139 -4.954 -3.351 1.00 94.75 82 TRP A C 1
ATOM 608 O O . TRP A 1 82 ? 0.816 -5.084 -2.580 1.00 94.75 82 TRP A O 1
ATOM 618 N N . LEU A 1 83 ? -0.383 -5.785 -4.361 1.00 91.38 83 LEU A N 1
ATOM 619 C CA . LEU A 1 83 ? 0.493 -6.885 -4.748 1.00 91.38 83 LEU A CA 1
ATOM 620 C C . LEU A 1 83 ? 1.000 -6.673 -6.170 1.00 91.38 83 LEU A C 1
ATOM 622 O O . LEU A 1 83 ? 0.201 -6.414 -7.072 1.00 91.38 83 LEU A O 1
ATOM 626 N N . TYR A 1 84 ? 2.304 -6.856 -6.339 1.00 87.25 84 TYR A N 1
ATOM 627 C CA . TYR A 1 84 ? 2.992 -6.891 -7.621 1.00 87.25 84 TYR A CA 1
ATOM 628 C C . TYR A 1 84 ? 3.620 -8.273 -7.785 1.00 87.25 84 TYR A C 1
ATOM 630 O O . TYR A 1 84 ? 4.433 -8.712 -6.960 1.00 87.25 84 TYR A O 1
ATOM 638 N N . TYR A 1 85 ? 3.208 -8.986 -8.825 1.00 84.38 85 TYR A N 1
ATOM 639 C CA . TYR A 1 85 ? 3.765 -10.274 -9.190 1.00 84.38 85 TYR A CA 1
ATOM 640 C C . TYR A 1 85 ? 4.884 -10.061 -10.210 1.00 84.38 85 TYR A C 1
ATOM 642 O O . TYR A 1 85 ? 4.705 -9.327 -11.183 1.00 84.38 85 TYR A O 1
ATOM 650 N N . PRO A 1 86 ? 6.036 -10.724 -10.045 1.00 72.06 86 PRO A N 1
ATOM 651 C CA . PRO A 1 86 ? 7.056 -10.719 -11.080 1.00 72.06 86 PRO A CA 1
ATOM 652 C C . PRO A 1 86 ? 6.461 -11.287 -12.375 1.00 72.06 86 PRO A C 1
ATOM 654 O O . PRO A 1 86 ? 5.995 -12.429 -12.420 1.00 72.06 86 PRO A O 1
ATOM 657 N N . SER A 1 87 ? 6.467 -10.484 -13.438 1.00 61.31 87 SER A N 1
ATOM 658 C CA . SER A 1 87 ? 6.147 -10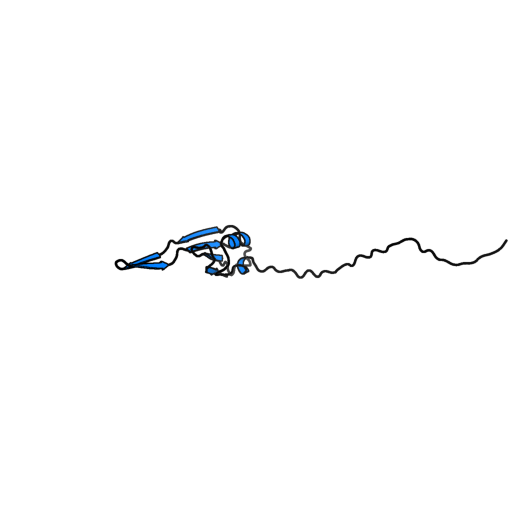.964 -14.779 1.00 61.31 87 SER A CA 1
ATOM 659 C C . SER A 1 87 ? 7.249 -11.944 -15.188 1.00 61.31 87 SER A C 1
ATOM 661 O O . SER A 1 87 ? 8.430 -11.622 -15.125 1.00 61.31 87 SER A O 1
ATOM 663 N N . ALA A 1 88 ? 6.866 -13.185 -15.493 1.00 52.50 88 ALA A N 1
ATOM 664 C CA . ALA A 1 88 ? 7.776 -14.321 -15.632 1.00 52.50 88 ALA A CA 1
ATOM 665 C C . ALA A 1 88 ? 9.018 -14.007 -16.493 1.00 52.50 88 ALA A C 1
ATOM 667 O O . ALA A 1 88 ? 8.890 -13.715 -17.682 1.00 52.50 88 ALA A O 1
ATOM 668 N N . VAL A 1 89 ? 10.219 -14.141 -15.918 1.00 45.94 89 VAL A N 1
ATOM 669 C CA . VAL A 1 89 ? 11.482 -14.132 -16.669 1.00 45.94 89 VAL A CA 1
ATOM 670 C C . VAL A 1 89 ? 12.214 -15.447 -16.421 1.00 45.94 89 VAL A C 1
ATOM 672 O O . VAL A 1 89 ? 12.405 -15.846 -15.282 1.00 45.94 89 VAL A O 1
ATOM 675 N N . ASN A 1 90 ? 12.538 -16.109 -17.537 1.00 43.72 90 ASN A N 1
ATOM 676 C CA . ASN A 1 90 ? 13.413 -17.263 -17.759 1.00 43.72 90 ASN A CA 1
ATOM 677 C C . ASN A 1 90 ? 13.544 -18.329 -16.657 1.00 43.72 90 ASN A C 1
ATOM 679 O O . ASN A 1 90 ? 14.026 -18.101 -15.556 1.00 43.72 90 ASN A O 1
ATOM 683 N N . LEU A 1 91 ? 13.284 -19.571 -17.075 1.00 47.47 91 LEU A N 1
ATOM 684 C CA . LEU A 1 91 ? 13.393 -20.837 -16.335 1.00 47.47 91 LEU A CA 1
ATOM 685 C C . LEU A 1 91 ? 14.746 -21.089 -15.610 1.00 47.47 91 LEU A C 1
ATOM 687 O O . LEU A 1 91 ? 14.899 -22.112 -14.953 1.00 47.47 91 LEU A O 1
ATOM 691 N N . LEU A 1 92 ? 15.739 -20.208 -15.753 1.00 50.66 92 LEU A N 1
ATOM 692 C CA . LEU A 1 92 ? 17.049 -20.295 -15.104 1.00 50.66 92 LEU A CA 1
ATOM 693 C C . LEU A 1 92 ? 17.147 -19.466 -13.805 1.00 50.66 92 LEU A C 1
ATOM 695 O O . LEU A 1 92 ? 18.008 -19.777 -12.989 1.00 50.66 92 LEU A O 1
ATOM 699 N N . ASP A 1 93 ? 16.233 -18.518 -13.556 1.00 47.75 93 ASP A N 1
ATOM 700 C CA . ASP A 1 93 ? 16.175 -17.688 -12.328 1.00 47.75 93 ASP A CA 1
ATOM 701 C C . ASP A 1 93 ? 15.156 -18.219 -11.290 1.00 47.75 93 ASP A C 1
ATOM 703 O O . ASP A 1 93 ? 14.670 -17.510 -10.410 1.00 47.75 93 ASP A O 1
ATOM 707 N N . LEU A 1 94 ? 14.824 -19.508 -11.391 1.00 45.47 94 LEU A N 1
ATOM 708 C CA . LEU A 1 94 ? 13.681 -20.195 -10.772 1.00 45.47 94 LEU A CA 1
ATOM 709 C C . LEU A 1 94 ? 13.766 -20.402 -9.242 1.00 45.47 94 LEU A C 1
ATOM 711 O O . LEU A 1 94 ? 13.173 -21.351 -8.730 1.00 45.47 94 LEU A O 1
ATOM 715 N N . ILE A 1 95 ? 14.507 -19.574 -8.500 1.00 52.06 95 ILE A N 1
ATOM 716 C CA . ILE A 1 95 ? 14.782 -19.835 -7.075 1.00 52.06 95 ILE A CA 1
ATOM 717 C C . ILE A 1 95 ? 14.027 -18.913 -6.103 1.00 52.06 95 ILE A C 1
ATOM 719 O O . ILE A 1 95 ? 13.702 -19.380 -5.018 1.00 52.06 95 ILE A O 1
ATOM 723 N N . GLU A 1 96 ? 13.605 -17.694 -6.454 1.00 53.41 96 GLU A N 1
ATOM 724 C CA . GLU A 1 96 ? 12.755 -16.894 -5.544 1.00 53.41 96 GLU A CA 1
ATOM 725 C C . GLU A 1 96 ? 11.784 -15.966 -6.292 1.00 53.41 96 GLU A C 1
ATOM 727 O O . GLU A 1 96 ? 12.072 -14.801 -6.548 1.00 53.41 96 GLU A O 1
ATOM 732 N N . PHE A 1 97 ? 10.573 -16.448 -6.585 1.00 56.47 97 PHE A N 1
ATOM 733 C CA . PHE A 1 97 ? 9.460 -15.563 -6.939 1.00 56.47 97 PHE A CA 1
ATOM 734 C C . PHE A 1 97 ? 8.881 -14.945 -5.661 1.00 56.47 97 PHE A C 1
ATOM 736 O O . PHE A 1 97 ? 7.917 -15.460 -5.089 1.00 56.47 97 PHE A O 1
ATOM 743 N N . LYS A 1 98 ? 9.468 -13.847 -5.181 1.00 70.38 98 LYS A N 1
ATOM 744 C CA . LYS A 1 98 ? 8.865 -13.059 -4.100 1.00 70.38 98 LYS A CA 1
ATOM 745 C C . LYS A 1 98 ? 7.854 -12.088 -4.701 1.00 70.38 98 LYS A C 1
ATOM 747 O O . LYS A 1 98 ? 8.186 -11.258 -5.535 1.00 70.38 98 LYS A O 1
ATOM 752 N N . THR A 1 99 ? 6.589 -12.237 -4.313 1.00 80.81 99 THR A N 1
ATOM 753 C CA . THR A 1 99 ? 5.560 -11.230 -4.607 1.00 80.81 99 THR A CA 1
ATOM 754 C C . THR A 1 99 ? 5.882 -9.986 -3.793 1.00 80.81 99 THR A C 1
ATOM 756 O O . THR A 1 99 ? 5.992 -10.082 -2.568 1.00 80.81 99 THR A O 1
ATOM 759 N N . LEU A 1 100 ? 5.994 -8.830 -4.443 1.00 87.06 100 LEU A N 1
ATOM 760 C CA . LEU A 1 100 ? 6.139 -7.571 -3.732 1.00 87.06 100 LEU A CA 1
ATOM 761 C C . LEU A 1 100 ? 4.776 -7.170 -3.166 1.00 87.06 100 LEU A C 1
ATOM 763 O O . LEU A 1 100 ? 3.822 -6.897 -3.896 1.00 87.06 100 LEU A O 1
ATOM 767 N N . ARG A 1 101 ? 4.688 -7.146 -1.839 1.00 91.06 101 ARG A N 1
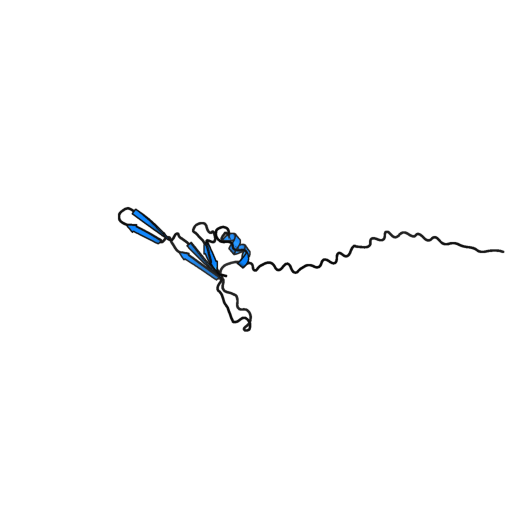ATOM 768 C CA . ARG A 1 101 ? 3.519 -6.690 -1.094 1.00 91.06 101 ARG A CA 1
ATOM 769 C C . ARG A 1 101 ? 3.811 -5.322 -0.507 1.00 91.06 101 ARG A C 1
ATOM 771 O O . ARG A 1 101 ? 4.799 -5.176 0.203 1.00 91.06 101 ARG A O 1
ATOM 778 N N . ILE A 1 102 ? 2.914 -4.365 -0.720 1.00 92.81 102 ILE A N 1
ATOM 779 C CA . ILE A 1 102 ? 2.974 -3.025 -0.127 1.00 92.81 102 ILE A CA 1
ATOM 780 C C . ILE A 1 102 ? 1.689 -2.790 0.660 1.00 92.81 102 ILE A C 1
ATOM 782 O O . ILE A 1 102 ? 0.597 -3.040 0.155 1.00 92.81 102 ILE A O 1
ATOM 786 N N . VAL A 1 103 ? 1.813 -2.337 1.903 1.00 94.62 103 VAL A N 1
ATOM 787 C CA . VAL A 1 103 ? 0.691 -2.019 2.790 1.00 94.62 103 VAL A CA 1
ATOM 788 C C . VAL A 1 103 ? 0.669 -0.518 3.031 1.00 94.62 103 VAL A C 1
ATOM 790 O O . VAL A 1 103 ? 1.701 0.069 3.353 1.00 94.62 103 VAL A O 1
ATOM 793 N N . PHE A 1 104 ? -0.508 0.080 2.900 1.00 95.75 104 PHE A N 1
ATOM 794 C CA . PHE A 1 104 ? -0.773 1.491 3.126 1.00 95.75 104 PHE A CA 1
ATOM 795 C C . PHE A 1 104 ? -1.681 1.680 4.335 1.00 95.75 104 PHE A C 1
ATOM 797 O O . PHE A 1 104 ? -2.592 0.879 4.564 1.00 95.75 104 PHE A O 1
ATOM 804 N N . ASP A 1 105 ? -1.458 2.755 5.082 1.00 94.44 105 ASP A N 1
ATOM 805 C CA . ASP A 1 105 ? -2.411 3.227 6.083 1.00 94.44 105 ASP A CA 1
ATOM 806 C C . ASP A 1 105 ? -3.628 3.927 5.450 1.00 94.44 105 ASP A C 1
ATOM 808 O O . ASP A 1 105 ? -3.778 4.035 4.227 1.00 94.44 105 ASP A O 1
ATOM 812 N N . SER A 1 106 ? -4.503 4.432 6.318 1.00 91.81 106 SER A N 1
ATOM 813 C CA . SER A 1 106 ? -5.704 5.182 5.957 1.00 91.81 106 SER A CA 1
ATOM 814 C C . SER A 1 106 ? -5.424 6.503 5.230 1.00 91.81 106 SER A C 1
ATOM 816 O O . SER A 1 106 ? -6.313 7.016 4.550 1.00 91.81 106 SER A O 1
ATOM 818 N N . GLN A 1 107 ? -4.206 7.045 5.333 1.00 94.25 107 GLN A N 1
ATOM 819 C CA . GLN A 1 107 ? -3.768 8.253 4.630 1.00 94.25 107 GLN A CA 1
ATOM 820 C C . GLN A 1 107 ? -3.110 7.936 3.278 1.00 94.25 107 GLN A C 1
ATOM 822 O O . GLN A 1 107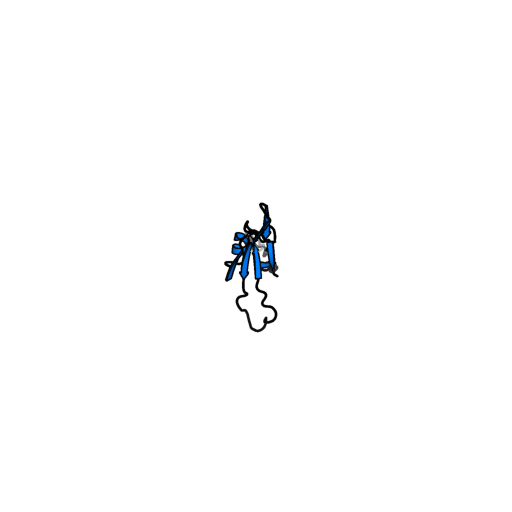 ? -2.788 8.850 2.518 1.00 94.25 107 GLN A O 1
ATOM 827 N N . GLY A 1 108 ? -2.937 6.654 2.945 1.00 93.94 108 GLY A N 1
ATOM 828 C CA . GLY A 1 108 ? -2.276 6.230 1.717 1.00 93.94 108 GLY A CA 1
ATOM 829 C C . GLY A 1 108 ? -0.751 6.316 1.788 1.00 93.94 108 GLY A C 1
ATOM 830 O O . GLY A 1 108 ? -0.107 6.433 0.740 1.00 93.94 108 GLY A O 1
ATOM 831 N N . ILE A 1 109 ? -0.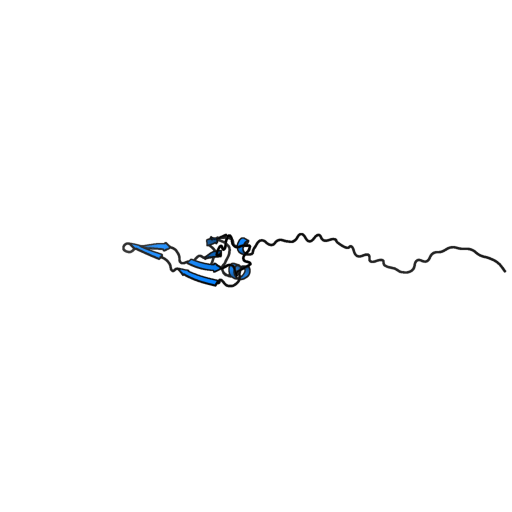175 6.260 2.990 1.00 96.38 109 ILE A N 1
ATOM 832 C CA . ILE A 1 109 ? 1.271 6.189 3.212 1.00 96.38 109 ILE A CA 1
ATOM 833 C C . ILE A 1 109 ? 1.677 4.733 3.418 1.00 96.38 109 ILE A C 1
ATOM 835 O O . ILE A 1 109 ? 1.004 3.982 4.124 1.00 96.38 109 ILE A O 1
ATOM 839 N N . VAL A 1 110 ? 2.783 4.319 2.801 1.00 95.12 110 VAL A N 1
ATOM 840 C CA . VAL A 1 110 ? 3.339 2.973 2.964 1.00 95.12 110 VAL A CA 1
ATOM 841 C C . VAL A 1 110 ? 3.724 2.757 4.423 1.00 95.12 110 VAL A C 1
ATOM 843 O O . VAL A 1 110 ? 4.553 3.484 4.957 1.00 95.12 110 VAL A O 1
ATOM 846 N N . THR A 1 111 ? 3.185 1.726 5.060 1.00 94.56 111 THR A N 1
ATOM 847 C CA . THR A 1 111 ? 3.541 1.319 6.430 1.00 94.56 111 THR A CA 1
ATOM 848 C C . THR A 1 111 ? 4.441 0.093 6.455 1.00 94.56 111 THR A C 1
ATOM 850 O O . THR A 1 111 ? 5.239 -0.071 7.376 1.00 94.56 111 THR A O 1
ATOM 853 N N . TYR A 1 112 ? 4.347 -0.758 5.436 1.00 91.50 112 TYR A N 1
ATOM 854 C CA . TYR A 1 112 ? 5.121 -1.988 5.333 1.00 91.50 112 TYR A CA 1
ATOM 855 C C . TYR A 1 112 ? 5.279 -2.408 3.872 1.00 91.50 112 TYR A C 1
ATOM 857 O O . TYR A 1 112 ? 4.365 -2.221 3.069 1.00 91.50 112 TYR A O 1
ATOM 865 N N . HIS A 1 113 ? 6.415 -3.018 3.539 1.00 88.94 113 HIS A N 1
ATOM 866 C CA . HIS A 1 113 ? 6.596 -3.726 2.278 1.00 88.94 113 HIS A CA 1
ATOM 867 C C . HIS A 1 113 ? 7.562 -4.908 2.428 1.00 88.94 113 HIS A C 1
ATOM 869 O O . HIS A 1 113 ? 8.318 -4.980 3.398 1.00 88.94 113 HIS A O 1
ATOM 875 N N . THR A 1 114 ? 7.504 -5.852 1.491 1.00 85.44 114 THR A N 1
ATOM 876 C CA . THR A 1 114 ? 8.430 -6.993 1.411 1.00 85.44 114 THR A CA 1
ATOM 877 C C . THR A 1 114 ? 9.602 -6.690 0.474 1.00 85.44 114 THR A C 1
ATOM 879 O O . THR A 1 114 ? 9.429 -5.946 -0.486 1.00 85.44 114 THR A O 1
ATOM 882 N N . HIS A 1 115 ? 10.762 -7.298 0.735 1.00 63.16 115 HIS A N 1
ATOM 883 C CA . HIS A 1 115 ? 11.920 -7.341 -0.167 1.00 63.16 115 HIS A CA 1
ATOM 884 C C . HIS A 1 115 ? 12.163 -8.775 -0.643 1.00 63.16 115 HIS A C 1
ATOM 886 O O . HIS A 1 115 ? 11.909 -9.708 0.160 1.00 63.16 115 HIS A O 1
#

Sequence (115 aa):
MSGANNVTRLLKHGVMLMLLATAGCTLPFTQPPAEQKIVAGRTTKSEVLFLLGEPDRMFSSGAVKAVSGDKEFVLQDPSEIWLYYPSAVNLLDLIEFKTLRIVFDSQGIVTYHTH